Protein AF-A0AA90U290-F1 (afdb_monomer)

Radius of gyration: 16.13 Å; Cα contacts (8 Å, |Δi|>4): 49; chains: 1; bounding box: 31×26×56 Å

Nearest PDB structures (foldseek):
  7bgn-assembly2_C  TM=5.863E-01  e=1.267E-01  Medicago truncatula
  7bgn-assembly3_E  TM=5.935E-01  e=1.690E-01  Medicago truncatula
  7bgn-assembly1_B  TM=5.052E-01  e=2.128E-01  Medicago truncatula
  7bgn-assembly1_A  TM=4.913E-01  e=2.128E-01  Medicago truncatula
  7bgn-assembly2_D  TM=5.016E-01  e=3.185E-01  Medicago truncatula

Mean predicted aligned error: 5.63 Å

Structure (mmCIF, N/CA/C/O backbone):
data_AF-A0AA90U290-F1
#
_entry.id   AF-A0AA90U290-F1
#
loop_
_atom_site.group_PDB
_atom_site.id
_atom_site.type_symbol
_atom_site.label_atom_id
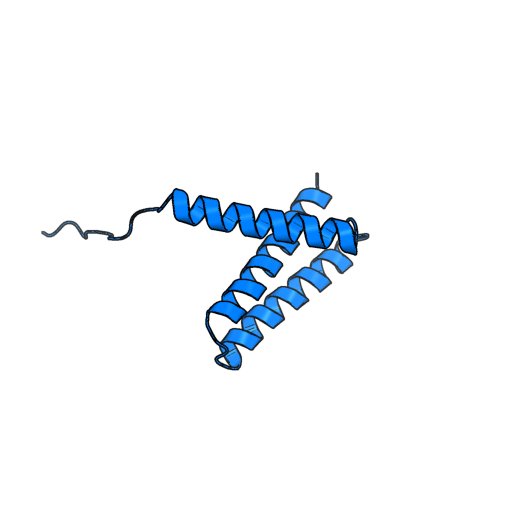_atom_site.label_alt_id
_atom_site.label_comp_id
_atom_site.label_asym_id
_atom_site.label_entity_id
_atom_site.label_seq_id
_atom_site.pdbx_PDB_ins_code
_atom_site.Cartn_x
_atom_site.Cartn_y
_atom_site.Cartn_z
_atom_site.occupancy
_atom_site.B_iso_or_equiv
_atom_site.auth_seq_id
_atom_site.auth_comp_id
_atom_site.a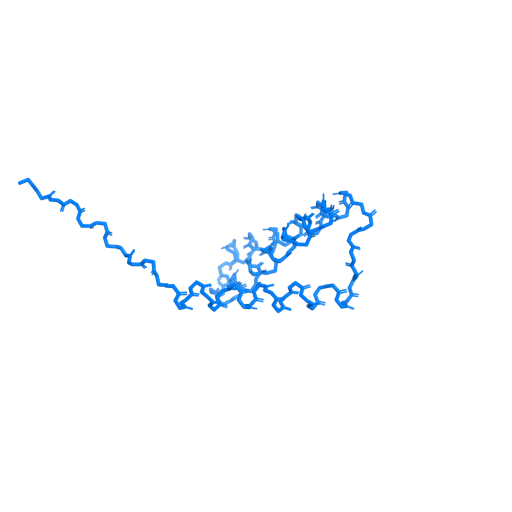uth_asym_id
_atom_site.auth_atom_id
_atom_site.pdbx_PDB_model_num
ATOM 1 N N . MET A 1 1 ? -16.427 0.559 -40.683 1.00 41.31 1 MET A N 1
ATOM 2 C CA . MET A 1 1 ? -16.438 1.289 -39.400 1.00 41.31 1 MET A CA 1
ATOM 3 C C . MET A 1 1 ? -16.026 0.277 -38.347 1.00 41.31 1 MET A C 1
ATOM 5 O O . MET A 1 1 ? -16.836 -0.565 -37.988 1.00 41.31 1 MET A O 1
ATOM 9 N N . SER A 1 2 ? -14.726 0.202 -38.047 1.00 44.66 2 SER A N 1
ATOM 10 C CA . SER A 1 2 ? -14.174 -0.854 -37.195 1.00 44.66 2 SER A CA 1
ATOM 11 C C . SER A 1 2 ? -14.638 -0.644 -35.762 1.00 44.66 2 SER A C 1
ATOM 13 O O . SER A 1 2 ? -14.459 0.437 -35.202 1.00 44.66 2 SER A O 1
ATOM 15 N N . VAL A 1 3 ? -15.226 -1.689 -35.187 1.00 48.09 3 VAL A N 1
ATOM 16 C CA . VAL A 1 3 ? -15.351 -1.837 -33.741 1.00 48.09 3 VAL A CA 1
ATOM 17 C C . VAL A 1 3 ? -13.931 -1.732 -33.190 1.00 48.09 3 VAL A C 1
ATOM 19 O O . VAL A 1 3 ? -13.042 -2.448 -33.648 1.00 48.09 3 VAL A O 1
ATOM 22 N N . ILE A 1 4 ? -13.696 -0.767 -32.307 1.00 51.94 4 ILE A N 1
ATOM 23 C CA . ILE A 1 4 ? -12.447 -0.682 -31.557 1.00 51.94 4 ILE A CA 1
ATOM 24 C C . ILE A 1 4 ? -12.424 -1.933 -30.682 1.00 51.94 4 ILE A C 1
ATOM 26 O O . ILE A 1 4 ? -13.192 -2.038 -29.730 1.00 51.94 4 ILE A O 1
ATOM 30 N N . ASP A 1 5 ? -11.600 -2.900 -31.070 1.00 50.69 5 ASP A N 1
ATOM 31 C CA . ASP A 1 5 ? -11.226 -4.027 -30.233 1.00 50.69 5 ASP A CA 1
ATOM 32 C C . ASP A 1 5 ? -10.412 -3.464 -29.063 1.00 50.69 5 ASP A C 1
ATOM 34 O O . ASP A 1 5 ? -9.229 -3.141 -29.193 1.00 50.69 5 ASP A O 1
ATOM 38 N N . LEU A 1 6 ? -11.089 -3.228 -27.937 1.00 46.47 6 LEU A N 1
ATOM 39 C CA . LEU A 1 6 ? -10.466 -2.905 -26.658 1.00 46.47 6 LEU A CA 1
ATOM 40 C C . LEU A 1 6 ? -9.825 -4.187 -26.116 1.00 46.47 6 LEU A C 1
ATOM 42 O O . LEU A 1 6 ? -10.305 -4.789 -25.158 1.00 46.47 6 LEU A O 1
ATOM 46 N N . GLY A 1 7 ? -8.745 -4.621 -26.759 1.00 51.22 7 GLY A N 1
ATOM 47 C CA . GLY A 1 7 ? -7.935 -5.729 -26.286 1.00 51.22 7 GLY A CA 1
ATOM 48 C C . GLY A 1 7 ? -7.303 -5.395 -24.934 1.00 51.22 7 GLY A C 1
ATOM 49 O O . GLY A 1 7 ? -6.336 -4.643 -24.859 1.00 51.22 7 GLY A O 1
ATOM 50 N N . SER A 1 8 ? -7.847 -5.951 -23.853 1.00 58.59 8 SER A N 1
ATOM 51 C CA . SER A 1 8 ? -7.124 -6.903 -22.995 1.00 58.59 8 SER A CA 1
ATOM 52 C C . SER A 1 8 ? -8.075 -7.478 -21.943 1.00 58.59 8 SER A C 1
ATOM 54 O O . SER A 1 8 ? -8.773 -6.756 -21.234 1.00 58.59 8 SER A O 1
ATOM 56 N N . GLU A 1 9 ? -8.136 -8.804 -21.898 1.00 64.94 9 GLU A N 1
ATOM 57 C CA . GLU A 1 9 ? -8.989 -9.586 -21.011 1.00 64.94 9 GLU A CA 1
ATOM 58 C C . GLU A 1 9 ? -8.678 -9.293 -19.537 1.00 64.94 9 GLU A C 1
ATOM 60 O O . GLU A 1 9 ? -7.519 -9.246 -19.118 1.00 64.94 9 GLU A O 1
ATOM 65 N N . PHE A 1 10 ? -9.727 -9.137 -18.730 1.00 69.06 10 PHE A N 1
ATOM 66 C CA . PHE A 1 10 ? -9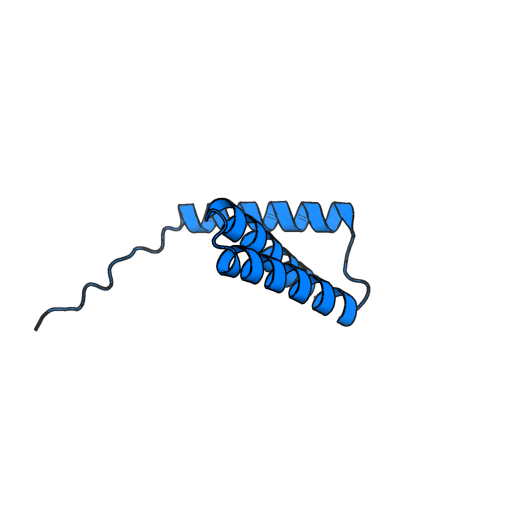.613 -9.278 -17.285 1.00 69.06 10 PHE A CA 1
ATOM 67 C C . PHE A 1 10 ? -9.184 -10.719 -16.989 1.00 69.06 10 PHE A C 1
ATOM 69 O O . PHE A 1 10 ? -9.996 -11.642 -17.021 1.00 69.06 10 PHE A O 1
ATOM 76 N N . ASP A 1 11 ? -7.895 -10.912 -16.739 1.00 82.44 11 ASP A N 1
ATOM 77 C CA . ASP A 1 11 ? -7.353 -12.197 -16.318 1.00 82.44 11 ASP A CA 1
ATOM 78 C C . ASP A 1 11 ? -7.680 -12.405 -14.833 1.00 82.44 11 ASP A C 1
ATOM 80 O O . ASP A 1 11 ? -6.999 -11.898 -13.934 1.00 82.44 11 ASP A O 1
ATOM 84 N N . ALA A 1 12 ? -8.773 -13.126 -14.583 1.00 81.62 12 ALA A N 1
ATOM 85 C CA . ALA A 1 12 ? -9.258 -13.413 -13.240 1.00 81.62 12 ALA A CA 1
ATOM 86 C C . ALA A 1 12 ? -8.226 -14.173 -12.389 1.00 81.62 12 ALA A C 1
ATOM 88 O O . ALA A 1 12 ? -8.159 -13.951 -11.178 1.00 81.62 12 ALA A O 1
ATOM 89 N N . ASP A 1 13 ? -7.392 -15.017 -13.001 1.00 86.06 13 ASP A N 1
ATOM 90 C CA . ASP A 1 13 ? -6.374 -15.790 -12.289 1.00 86.06 13 ASP A CA 1
ATOM 91 C C . ASP A 1 13 ? -5.227 -14.890 -11.829 1.00 86.06 13 ASP A C 1
ATOM 93 O O . ASP A 1 13 ? -4.792 -14.965 -10.671 1.00 86.06 13 ASP A O 1
ATOM 97 N N . LYS A 1 14 ? -4.788 -13.977 -12.702 1.00 85.94 14 LYS A N 1
ATOM 98 C CA . LYS A 1 14 ? -3.785 -12.955 -12.376 1.00 85.94 14 LYS A CA 1
ATOM 99 C C . LYS A 1 14 ? -4.293 -11.971 -11.327 1.00 85.94 14 LYS A C 1
ATOM 101 O O . LYS A 1 14 ? -3.573 -11.624 -10.393 1.00 85.94 14 LYS A O 1
ATOM 106 N N . VAL A 1 15 ? -5.546 -11.538 -11.428 1.00 89.44 15 VAL A N 1
ATOM 107 C CA . VAL A 1 15 ? -6.160 -10.686 -10.399 1.00 89.44 15 VAL A CA 1
ATOM 108 C C . VAL A 1 15 ? -6.266 -11.441 -9.073 1.00 89.44 15 VAL A C 1
ATOM 110 O O . VAL A 1 15 ? -5.917 -10.904 -8.020 1.00 89.44 15 VAL A O 1
ATOM 113 N N . GLY A 1 16 ? -6.646 -12.718 -9.114 1.00 91.94 16 GLY A N 1
ATOM 114 C CA . GLY A 1 16 ? -6.667 -13.589 -7.945 1.00 91.94 16 GLY A CA 1
ATOM 115 C C . GLY A 1 16 ? -5.294 -13.742 -7.285 1.00 91.94 16 GLY A C 1
ATOM 116 O O . GLY A 1 16 ? -5.212 -13.770 -6.056 1.00 91.94 16 GLY A O 1
ATOM 117 N N . SER A 1 17 ? -4.202 -13.812 -8.058 1.00 94.50 17 SER A N 1
ATOM 118 C CA . SER A 1 17 ? -2.849 -13.859 -7.487 1.00 94.50 17 SER A CA 1
ATOM 119 C C . SER A 1 17 ? -2.464 -12.554 -6.798 1.00 94.50 17 SER A C 1
ATOM 121 O O . SER A 1 17 ? -1.910 -12.603 -5.704 1.00 94.50 17 SER A O 1
ATOM 123 N N . ILE A 1 18 ? -2.820 -11.405 -7.379 1.00 95.75 18 ILE A N 1
ATOM 124 C CA . ILE A 1 18 ? -2.579 -10.088 -6.772 1.00 95.75 18 ILE A CA 1
ATOM 125 C C . ILE A 1 18 ? -3.290 -9.984 -5.418 1.00 95.75 18 ILE A C 1
ATOM 127 O O . ILE A 1 18 ? -2.661 -9.625 -4.426 1.00 95.75 18 ILE A O 1
ATOM 131 N N . PHE A 1 19 ? -4.567 -10.371 -5.337 1.00 96.81 19 PHE A N 1
ATOM 132 C CA . PHE A 1 19 ? -5.296 -10.354 -4.064 1.00 9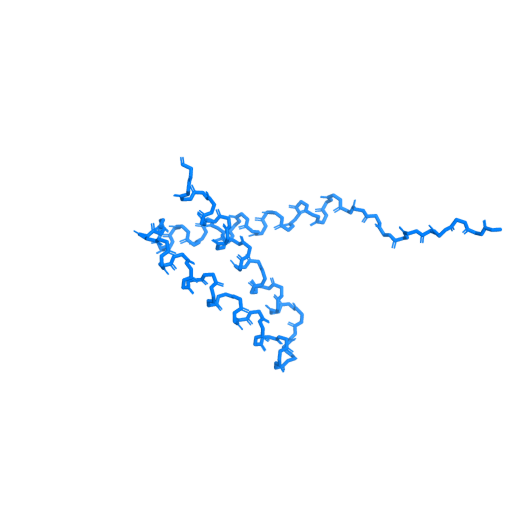6.81 19 PHE A CA 1
ATOM 133 C C . PHE A 1 19 ? -4.660 -11.254 -3.000 1.00 96.81 19 PHE A C 1
ATOM 135 O O . PHE A 1 19 ?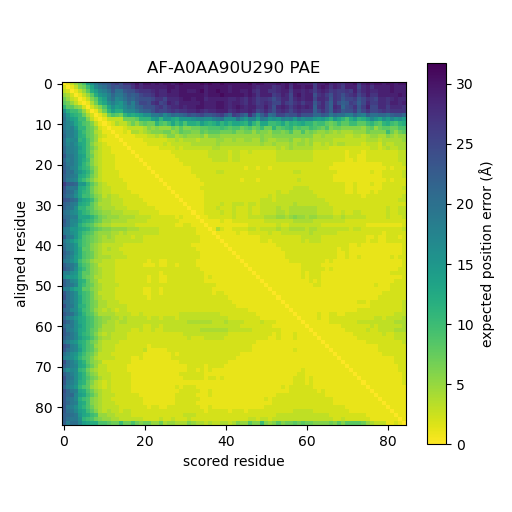 -4.618 -10.871 -1.830 1.00 96.81 19 PHE A O 1
ATOM 142 N N . ARG A 1 20 ? -4.145 -12.433 -3.378 1.00 97.75 20 ARG A N 1
ATOM 143 C CA . ARG A 1 20 ? -3.440 -13.317 -2.435 1.00 97.75 20 ARG A CA 1
ATOM 144 C C . ARG A 1 20 ? -2.197 -12.650 -1.861 1.00 97.75 20 ARG A C 1
ATOM 146 O O . ARG A 1 20 ? -1.994 -12.713 -0.655 1.00 97.75 20 ARG A O 1
ATOM 153 N N . GLU A 1 21 ? -1.407 -11.992 -2.699 1.00 98.12 21 GLU A N 1
ATOM 154 C CA . GLU A 1 21 ? -0.202 -11.292 -2.254 1.00 98.12 21 GLU A CA 1
ATOM 155 C C . GLU A 1 21 ? -0.526 -10.118 -1.331 1.00 98.12 21 GLU A C 1
ATOM 157 O O . GLU A 1 21 ? 0.058 -10.018 -0.256 1.00 98.12 21 GLU A O 1
ATOM 162 N N . VAL A 1 22 ? -1.513 -9.291 -1.690 1.00 98.44 22 VAL A N 1
ATOM 163 C CA . VAL A 1 22 ? -1.980 -8.191 -0.831 1.00 98.44 22 VAL A CA 1
ATOM 164 C C . VAL A 1 22 ? -2.503 -8.725 0.505 1.00 98.44 22 VAL A C 1
ATOM 166 O O . VAL A 1 22 ? -2.206 -8.164 1.554 1.00 98.44 22 VAL A O 1
ATOM 169 N N . THR A 1 23 ? -3.228 -9.847 0.500 1.00 98.06 23 THR A N 1
ATOM 170 C CA . THR A 1 23 ? -3.716 -10.486 1.734 1.00 98.06 23 THR A CA 1
ATOM 171 C C . THR A 1 23 ? -2.563 -11.010 2.596 1.00 98.06 23 THR A C 1
ATOM 173 O O . THR A 1 23 ? -2.595 -10.878 3.820 1.00 98.06 23 THR A O 1
ATOM 176 N N . SER A 1 24 ? -1.535 -11.603 1.981 1.00 98.38 24 SER A N 1
ATOM 177 C CA . SER A 1 24 ? -0.328 -12.041 2.690 1.00 98.38 24 SER A CA 1
ATOM 178 C C . SER A 1 24 ? 0.425 -10.866 3.309 1.00 98.38 24 SER A C 1
ATOM 180 O O . SER A 1 24 ? 0.855 -10.964 4.457 1.00 98.38 24 SER A O 1
ATOM 182 N N . GLU A 1 25 ? 0.542 -9.758 2.579 1.00 98.44 25 GLU A N 1
ATOM 183 C CA . GLU A 1 25 ? 1.180 -8.537 3.061 1.00 98.44 25 GLU A CA 1
ATOM 184 C C . GLU A 1 25 ? 0.408 -7.912 4.225 1.00 98.44 25 GLU A C 1
ATOM 186 O O . GLU A 1 25 ? 0.977 -7.642 5.280 1.00 98.44 25 GLU A O 1
ATOM 191 N N . LEU A 1 26 ? -0.914 -7.799 4.086 1.00 97.88 26 LEU A N 1
ATOM 192 C CA . LEU A 1 26 ? -1.807 -7.327 5.139 1.00 97.88 26 LEU A CA 1
ATOM 193 C C . LEU A 1 26 ? -1.655 -8.152 6.421 1.00 97.88 26 LEU A C 1
ATOM 195 O O . LEU A 1 26 ? -1.509 -7.598 7.510 1.00 97.88 26 LEU A O 1
ATOM 199 N N . LYS A 1 27 ? -1.649 -9.485 6.296 1.00 98.12 27 LYS A N 1
ATOM 200 C CA . LYS A 1 27 ? -1.452 -10.392 7.431 1.00 98.12 27 LYS A CA 1
ATOM 201 C C . LYS A 1 27 ? -0.098 -10.153 8.104 1.00 98.12 27 LYS A C 1
ATOM 203 O O . LYS A 1 27 ? -0.047 -10.040 9.325 1.00 98.12 27 LYS A O 1
ATOM 208 N N . ARG A 1 28 ? 0.978 -10.036 7.319 1.00 98.06 28 ARG A N 1
ATOM 209 C CA . ARG A 1 28 ? 2.331 -9.751 7.819 1.00 98.06 28 ARG A CA 1
ATOM 210 C C . ARG A 1 28 ? 2.382 -8.419 8.574 1.00 98.06 28 ARG A C 1
ATOM 212 O O . ARG A 1 28 ? 2.974 -8.355 9.650 1.00 98.06 28 ARG A O 1
ATOM 219 N N . ALA A 1 29 ? 1.761 -7.372 8.033 1.00 95.69 29 ALA A N 1
ATOM 220 C CA . ALA A 1 29 ? 1.693 -6.057 8.663 1.00 95.69 29 ALA A CA 1
ATOM 221 C C . ALA A 1 29 ? 0.928 -6.107 9.996 1.00 95.69 29 ALA A C 1
ATOM 223 O O . ALA A 1 29 ? 1.440 -5.622 11.006 1.00 95.69 29 ALA A O 1
ATOM 224 N N . TYR A 1 30 ? -0.231 -6.774 10.038 1.00 95.19 30 TYR A N 1
ATOM 225 C CA . TYR A 1 30 ? -1.002 -6.964 11.273 1.00 95.19 30 TYR A CA 1
ATOM 226 C C . TYR A 1 30 ? -0.241 -7.775 12.327 1.00 95.19 30 TYR A C 1
ATOM 228 O O . TYR A 1 30 ? -0.253 -7.406 13.499 1.00 95.19 30 TYR A O 1
ATOM 236 N N . GLU A 1 31 ? 0.444 -8.853 11.937 1.00 97.19 31 GLU A N 1
ATOM 237 C CA . GLU A 1 31 ? 1.263 -9.656 12.857 1.00 97.19 31 GLU A CA 1
ATOM 238 C C . GLU A 1 31 ? 2.428 -8.849 13.446 1.00 97.19 31 GLU A C 1
ATOM 240 O O . GLU A 1 31 ? 2.803 -9.055 14.600 1.00 97.19 31 GLU A O 1
ATOM 245 N N . LYS A 1 32 ? 2.995 -7.922 12.666 1.00 96.81 32 LYS A N 1
ATOM 246 C CA . LYS A 1 32 ? 4.152 -7.122 13.075 1.00 96.81 32 LYS A CA 1
ATOM 247 C C . LYS A 1 32 ? 3.778 -5.882 13.889 1.00 96.81 32 LYS A C 1
ATOM 249 O O . LYS A 1 32 ? 4.490 -5.549 14.836 1.00 96.81 32 LYS A O 1
ATOM 254 N N . TYR A 1 33 ? 2.705 -5.188 13.518 1.00 95.75 33 TYR A N 1
ATOM 255 C CA . TYR A 1 33 ? 2.388 -3.854 14.040 1.00 95.75 33 TYR A CA 1
ATOM 256 C C . TYR A 1 33 ? 1.032 -3.764 14.752 1.00 95.75 33 TYR A C 1
ATOM 258 O O . TYR A 1 33 ? 0.855 -2.880 15.593 1.00 95.75 33 TYR A O 1
ATOM 266 N N . GLY A 1 34 ? 0.109 -4.693 14.488 1.00 95.38 34 GLY A N 1
ATOM 267 C CA . GLY A 1 34 ? -1.277 -4.622 14.954 1.00 95.38 34 GLY A CA 1
ATOM 268 C C . GLY A 1 34 ? -2.133 -3.624 14.156 1.00 95.38 34 GLY A C 1
ATOM 269 O O . GLY A 1 34 ? -1.694 -3.143 13.112 1.00 95.38 34 GLY A O 1
ATOM 270 N N . PRO A 1 35 ? -3.365 -3.332 14.620 1.00 96.44 35 PRO A N 1
ATOM 271 C CA . PRO A 1 35 ? -4.208 -2.291 14.030 1.00 96.44 35 PRO A CA 1
ATOM 272 C C . PRO A 1 35 ? -3.600 -0.900 14.232 1.00 96.44 35 PRO A C 1
ATOM 274 O O . PRO A 1 35 ? -2.850 -0.664 15.188 1.00 96.44 35 PRO A O 1
ATOM 277 N N . PHE A 1 36 ? -3.980 0.048 13.379 1.00 98.00 36 PHE A N 1
ATOM 278 C CA . PHE A 1 36 ? -3.633 1.447 13.566 1.00 98.00 36 PHE A CA 1
ATOM 279 C C . PHE A 1 36 ? -4.269 1.985 14.852 1.00 98.00 36 PHE A C 1
ATOM 281 O O . PHE A 1 36 ? -5.444 1.778 15.156 1.00 98.00 36 PHE A O 1
ATOM 288 N N . ARG A 1 37 ? -3.497 2.753 15.618 1.00 97.19 37 ARG A N 1
ATOM 289 C CA . ARG A 1 37 ? -3.940 3.418 16.851 1.00 97.19 37 ARG A CA 1
ATOM 290 C C . ARG A 1 37 ? -4.702 4.704 16.558 1.00 97.19 37 ARG A C 1
ATOM 292 O O . ARG A 1 37 ? -5.400 5.219 17.430 1.00 97.19 37 ARG A O 1
ATOM 299 N N . SER A 1 38 ? -4.533 5.279 15.364 1.00 97.81 38 SER A N 1
ATOM 300 C CA . SER A 1 38 ? -5.231 6.497 14.952 1.00 97.81 38 SER A CA 1
ATOM 301 C C . SER A 1 38 ? -5.284 6.678 13.433 1.00 97.81 38 SER A C 1
ATOM 303 O O . SER A 1 38 ? -4.456 6.155 12.692 1.00 97.81 38 SER A O 1
ATOM 305 N N . LYS A 1 39 ? -6.198 7.542 12.974 1.00 98.31 39 LYS A N 1
ATOM 306 C CA . LYS A 1 39 ? -6.280 7.963 11.564 1.00 98.31 39 LYS A CA 1
ATOM 307 C C . LYS A 1 39 ? -5.012 8.679 11.074 1.00 98.31 39 LYS A C 1
ATOM 309 O O . LYS A 1 39 ? -4.698 8.603 9.894 1.00 98.31 39 LYS A O 1
ATOM 314 N N . HIS A 1 40 ? -4.289 9.365 11.965 1.00 98.44 40 HIS A N 1
ATOM 315 C CA . HIS A 1 40 ? -3.027 10.030 11.619 1.00 98.44 40 HIS A CA 1
ATOM 316 C C . HIS A 1 40 ? -1.893 9.020 11.411 1.00 98.44 40 HIS A C 1
ATOM 318 O O . HIS A 1 40 ? -1.085 9.209 10.509 1.00 98.44 40 HIS A O 1
ATOM 324 N N . GLU A 1 41 ? -1.855 7.946 12.206 1.00 98.38 41 GLU A N 1
ATOM 325 C CA . GLU A 1 41 ? -0.910 6.837 12.007 1.00 98.38 41 GLU A CA 1
ATOM 326 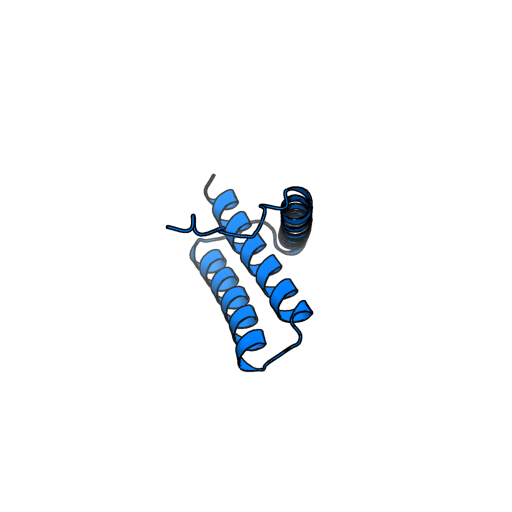C C . GLU A 1 41 ? -1.189 6.133 10.678 1.00 98.38 41 GLU A C 1
ATOM 328 O O . GLU A 1 41 ? -0.276 5.994 9.872 1.00 98.38 41 GLU A O 1
ATOM 333 N N . ALA A 1 42 ? -2.456 5.805 10.399 1.00 98.38 42 ALA A N 1
ATOM 334 C CA . ALA A 1 42 ? -2.854 5.221 9.120 1.00 98.38 42 ALA A CA 1
ATOM 335 C C . ALA A 1 42 ? -2.460 6.114 7.929 1.00 98.38 42 ALA A C 1
ATOM 337 O O . ALA A 1 42 ? -1.853 5.640 6.974 1.00 98.38 42 ALA A O 1
ATOM 338 N N . TYR A 1 43 ? -2.745 7.421 8.002 1.00 98.62 43 TYR A N 1
ATOM 339 C CA . TYR A 1 43 ? -2.326 8.380 6.976 1.00 98.62 43 TYR A CA 1
ATOM 340 C C . TYR A 1 43 ? -0.804 8.410 6.795 1.00 98.62 43 TYR A C 1
ATOM 342 O O . TYR A 1 43 ? -0.334 8.421 5.662 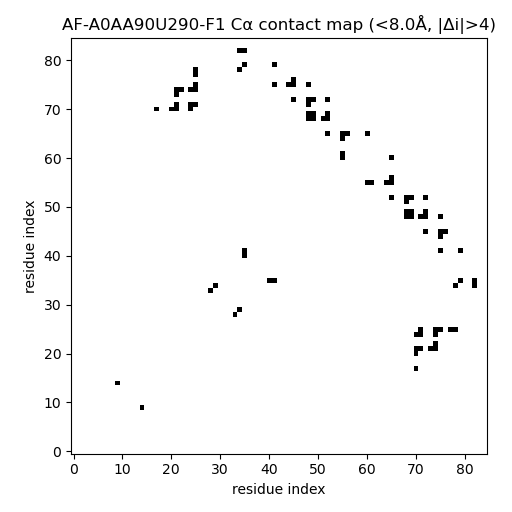1.00 98.62 43 TYR A O 1
ATOM 350 N N . GLY A 1 44 ? -0.041 8.416 7.893 1.00 98.62 44 GLY A N 1
ATOM 351 C CA . GLY A 1 44 ? 1.420 8.422 7.855 1.00 98.62 44 GLY A CA 1
ATOM 352 C C . GLY A 1 44 ? 1.986 7.201 7.137 1.00 98.62 44 GLY A C 1
ATOM 353 O O . GLY A 1 44 ? 2.795 7.367 6.232 1.00 98.62 44 GLY A O 1
ATOM 354 N N . VAL A 1 45 ? 1.498 6.005 7.478 1.00 98.50 45 VAL A N 1
ATOM 355 C CA . VAL A 1 45 ? 1.932 4.751 6.844 1.00 98.50 45 VAL A CA 1
ATOM 356 C C . VAL A 1 45 ? 1.528 4.709 5.370 1.00 98.50 45 VAL A C 1
ATOM 358 O O . VAL A 1 45 ? 2.358 4.428 4.518 1.00 98.50 45 VAL A O 1
ATOM 361 N N . ILE A 1 46 ? 0.288 5.070 5.024 1.00 98.75 46 ILE A N 1
ATOM 362 C CA . ILE A 1 46 ? -0.143 5.112 3.613 1.00 98.75 46 ILE A CA 1
ATOM 363 C C . ILE A 1 46 ? 0.708 6.103 2.804 1.00 98.75 46 ILE A C 1
ATOM 365 O O . ILE A 1 46 ? 1.046 5.835 1.652 1.00 98.75 46 ILE A O 1
ATOM 369 N N . LEU A 1 47 ? 1.045 7.255 3.390 1.00 98.81 47 LEU A N 1
ATOM 370 C CA . LEU A 1 47 ? 1.892 8.252 2.744 1.00 98.81 47 LEU A CA 1
ATOM 371 C C . LEU A 1 47 ? 3.332 7.752 2.564 1.00 98.81 47 LEU A C 1
ATOM 373 O O . LEU A 1 47 ? 3.933 8.039 1.533 1.00 98.81 47 LEU A O 1
ATOM 377 N N . GLU A 1 48 ? 3.879 7.029 3.540 1.00 98.75 48 GLU A N 1
ATOM 378 C CA . GLU A 1 48 ? 5.193 6.383 3.450 1.00 98.75 48 GLU A CA 1
ATOM 379 C C . GLU A 1 48 ? 5.234 5.403 2.273 1.00 98.75 48 GLU A C 1
ATOM 381 O O . GLU A 1 48 ? 6.006 5.619 1.342 1.00 98.75 48 GLU A O 1
ATOM 386 N N . GLU A 1 49 ? 4.314 4.439 2.228 1.00 98.69 49 GLU A N 1
ATOM 387 C CA . GLU A 1 49 ? 4.234 3.439 1.151 1.00 98.69 49 GLU A CA 1
ATOM 388 C C . GLU A 1 49 ? 4.023 4.084 -0.233 1.00 98.69 49 GLU A C 1
ATOM 390 O O . GLU A 1 49 ? 4.597 3.669 -1.242 1.00 98.69 49 GLU A O 1
ATOM 395 N N . LEU A 1 50 ? 3.221 5.153 -0.308 1.00 98.88 50 LEU A N 1
ATOM 396 C CA . LEU A 1 50 ? 3.035 5.912 -1.546 1.00 98.88 50 LEU A CA 1
ATOM 397 C C . LEU A 1 50 ? 4.329 6.601 -2.001 1.00 98.88 50 LEU A C 1
ATOM 399 O O . LEU A 1 50 ? 4.615 6.638 -3.202 1.00 98.88 50 LEU A O 1
ATOM 403 N N . ASN A 1 51 ? 5.103 7.152 -1.065 1.00 98.88 51 ASN A N 1
ATOM 404 C CA . ASN A 1 51 ? 6.400 7.743 -1.376 1.00 98.88 51 ASN A CA 1
ATOM 405 C C . ASN A 1 51 ? 7.400 6.675 -1.824 1.00 98.88 51 ASN A C 1
ATOM 407 O O . ASN A 1 51 ? 8.139 6.935 -2.767 1.00 98.88 51 ASN A O 1
ATOM 411 N N . GLU A 1 52 ? 7.382 5.474 -1.241 1.00 98.81 52 GLU A N 1
ATOM 412 C CA . GLU A 1 52 ? 8.234 4.367 -1.687 1.00 98.81 52 GLU A CA 1
ATOM 413 C C . GLU A 1 52 ? 7.901 3.943 -3.123 1.00 98.81 52 GLU A C 1
ATOM 415 O O . GLU A 1 52 ? 8.795 3.861 -3.969 1.00 98.81 52 GLU A O 1
ATOM 420 N N . VAL A 1 53 ? 6.614 3.797 -3.469 1.00 98.81 53 VAL A N 1
ATOM 421 C CA . VAL A 1 53 ? 6.195 3.582 -4.867 1.00 98.81 53 VAL A CA 1
ATOM 422 C C . VAL A 1 53 ? 6.735 4.694 -5.768 1.00 98.81 53 VAL A C 1
ATOM 424 O O . VAL A 1 53 ? 7.325 4.414 -6.816 1.00 98.81 53 VAL A O 1
ATOM 427 N N . TRP A 1 54 ? 6.562 5.955 -5.371 1.00 98.75 54 TRP A N 1
ATOM 428 C CA . TRP A 1 54 ? 7.045 7.094 -6.148 1.00 98.75 54 TRP A CA 1
ATOM 429 C C . TRP A 1 54 ? 8.566 7.085 -6.325 1.00 98.75 54 TRP A C 1
ATOM 431 O O . TRP A 1 54 ? 9.055 7.329 -7.431 1.00 98.75 54 TRP A O 1
ATOM 441 N N . ASP A 1 55 ? 9.315 6.764 -5.277 1.00 98.75 55 ASP A N 1
ATOM 442 C CA . ASP A 1 55 ? 10.769 6.705 -5.311 1.00 98.75 55 ASP A CA 1
ATOM 443 C C . ASP A 1 55 ? 11.249 5.605 -6.260 1.00 98.75 55 ASP A C 1
ATOM 445 O O . ASP A 1 55 ? 12.123 5.870 -7.088 1.00 98.75 55 ASP A O 1
ATOM 449 N N . THR A 1 56 ? 10.619 4.422 -6.266 1.00 98.75 56 THR A N 1
ATOM 450 C CA . THR A 1 56 ? 10.980 3.370 -7.236 1.00 98.75 56 THR A CA 1
ATOM 451 C C . THR A 1 56 ? 10.820 3.837 -8.688 1.00 98.75 56 THR A C 1
ATOM 453 O O . THR A 1 56 ? 11.690 3.586 -9.523 1.00 98.75 56 THR A O 1
ATOM 456 N N . ILE A 1 57 ? 9.763 4.598 -8.990 1.00 98.62 57 ILE A N 1
ATOM 457 C CA . ILE A 1 57 ? 9.520 5.171 -10.323 1.00 98.62 57 ILE A CA 1
ATOM 458 C C . ILE A 1 57 ? 10.558 6.254 -10.635 1.00 98.62 57 ILE A C 1
ATOM 460 O O . ILE A 1 57 ? 11.162 6.268 -11.712 1.00 98.62 57 ILE A O 1
ATOM 464 N N . ARG A 1 58 ? 10.782 7.169 -9.687 1.00 98.62 58 ARG A N 1
ATOM 465 C CA . ARG A 1 58 ? 11.694 8.308 -9.824 1.00 98.62 58 ARG A CA 1
ATOM 466 C C . ARG A 1 58 ? 13.135 7.862 -10.056 1.00 98.62 58 ARG A C 1
ATOM 468 O O . ARG A 1 58 ? 13.830 8.459 -10.882 1.00 98.62 58 ARG A O 1
ATOM 475 N N . PHE A 1 59 ? 13.575 6.831 -9.343 1.00 98.44 59 PHE A N 1
ATOM 476 C CA . PHE A 1 59 ? 14.925 6.281 -9.438 1.00 98.44 59 PHE A CA 1
ATOM 477 C C . PHE A 1 59 ? 15.068 5.196 -10.511 1.00 98.44 59 PHE A C 1
ATOM 479 O O . PHE A 1 59 ? 16.185 4.749 -10.762 1.00 98.44 59 PHE A O 1
ATOM 486 N N . LYS A 1 60 ? 13.982 4.858 -11.225 1.00 98.06 60 LYS A N 1
ATOM 487 C CA . LYS A 1 60 ? 13.955 3.827 -12.277 1.00 98.06 60 LYS A CA 1
ATOM 488 C C . LYS A 1 60 ? 14.434 2.469 -11.758 1.00 98.06 60 LYS A C 1
ATOM 490 O O . LYS A 1 60 ? 15.201 1.772 -12.425 1.00 98.06 60 LYS A O 1
ATOM 495 N N . GLU A 1 61 ? 13.987 2.127 -10.556 1.00 98.44 61 GLU A N 1
ATOM 496 C CA . GLU A 1 61 ? 14.192 0.808 -9.972 1.00 98.44 61 GLU A CA 1
ATOM 497 C C . GLU A 1 61 ? 13.511 -0.272 -10.836 1.00 98.44 61 GLU A C 1
ATOM 499 O O . GLU A 1 61 ? 12.609 0.032 -11.623 1.00 98.44 61 GLU A O 1
ATOM 504 N N . PRO A 1 62 ? 13.911 -1.550 -10.721 1.00 98.44 62 PRO A N 1
ATOM 505 C CA . PRO A 1 62 ? 13.262 -2.631 -11.456 1.00 98.44 62 PRO A CA 1
ATOM 506 C C . PRO A 1 62 ? 11.764 -2.737 -11.133 1.00 98.44 62 PRO A C 1
ATOM 508 O O . PRO A 1 62 ? 11.388 -2.663 -9.965 1.00 98.44 62 PRO A O 1
ATOM 511 N N . ASP A 1 63 ? 10.928 -3.067 -12.127 1.00 98.00 63 ASP A N 1
ATOM 512 C CA . ASP A 1 63 ? 9.466 -3.224 -11.974 1.00 98.00 63 ASP A CA 1
ATOM 513 C C . ASP A 1 63 ? 9.061 -4.127 -10.801 1.00 98.00 63 ASP A C 1
ATOM 515 O O . ASP A 1 63 ? 8.034 -3.909 -10.158 1.00 98.00 63 ASP A O 1
ATOM 519 N N . ARG A 1 64 ? 9.876 -5.147 -10.493 1.00 97.69 64 ARG A N 1
ATOM 520 C CA . ARG A 1 64 ? 9.656 -6.018 -9.333 1.00 97.69 64 ARG A CA 1
ATOM 521 C C . ARG A 1 64 ? 9.603 -5.215 -8.031 1.00 97.69 64 ARG A C 1
ATOM 523 O O . ARG A 1 64 ? 8.736 -5.492 -7.213 1.00 97.69 64 ARG A O 1
ATOM 530 N N . ARG A 1 65 ? 10.493 -4.233 -7.853 1.00 98.25 65 ARG A N 1
ATOM 531 C CA . ARG A 1 65 ? 10.533 -3.399 -6.650 1.00 98.25 65 ARG A CA 1
ATOM 532 C C . ARG A 1 65 ? 9.321 -2.478 -6.587 1.00 98.25 65 ARG A C 1
ATOM 534 O O . ARG A 1 65 ? 8.627 -2.485 -5.583 1.00 98.25 65 ARG A O 1
ATOM 541 N N . THR A 1 66 ? 8.991 -1.786 -7.679 1.00 98.44 66 THR A N 1
ATOM 542 C CA . THR A 1 66 ? 7.766 -0.968 -7.752 1.00 98.44 66 THR A CA 1
ATOM 543 C C . THR A 1 66 ? 6.513 -1.786 -7.443 1.00 98.44 66 THR A C 1
ATOM 545 O O . THR A 1 66 ? 5.616 -1.317 -6.747 1.00 98.44 66 THR A O 1
ATOM 548 N N . ARG A 1 67 ? 6.451 -3.034 -7.921 1.00 98.06 67 ARG A N 1
ATOM 549 C CA . ARG A 1 67 ? 5.350 -3.954 -7.625 1.00 98.06 67 ARG A CA 1
ATOM 550 C C . ARG A 1 67 ? 5.292 -4.345 -6.145 1.00 98.06 67 ARG A C 1
ATOM 552 O O . ARG A 1 67 ? 4.191 -4.442 -5.614 1.00 98.06 67 ARG A O 1
ATOM 559 N N . GLU A 1 68 ? 6.432 -4.582 -5.496 1.00 98.38 68 GLU A N 1
ATOM 560 C CA . GLU A 1 68 ? 6.502 -4.862 -4.053 1.00 98.38 68 GLU A CA 1
ATOM 561 C C . GLU A 1 68 ? 5.952 -3.690 -3.225 1.00 98.38 68 GLU A C 1
ATOM 563 O O . GLU A 1 68 ? 5.093 -3.916 -2.372 1.00 98.38 68 GLU A O 1
ATOM 568 N N . GLU A 1 69 ? 6.362 -2.449 -3.510 1.00 98.69 69 GLU A N 1
ATOM 569 C CA . GLU A 1 69 ? 5.848 -1.268 -2.788 1.00 98.69 69 GLU A CA 1
ATOM 570 C C . GLU A 1 69 ? 4.361 -1.033 -3.090 1.00 98.69 69 GLU A C 1
ATOM 572 O O . GLU A 1 69 ? 3.577 -0.707 -2.206 1.00 98.69 69 GLU A O 1
ATOM 577 N N . ALA A 1 70 ? 3.914 -1.273 -4.328 1.00 98.75 70 ALA A N 1
ATOM 578 C CA . ALA A 1 70 ? 2.501 -1.130 -4.680 1.00 98.75 70 ALA A CA 1
ATOM 579 C C . ALA A 1 70 ? 1.602 -2.139 -3.940 1.00 98.75 70 ALA A C 1
ATOM 581 O O . ALA A 1 70 ? 0.469 -1.812 -3.580 1.00 98.75 70 ALA A O 1
ATOM 582 N N . VAL A 1 71 ? 2.094 -3.361 -3.699 1.00 98.69 71 VAL A N 1
ATOM 583 C CA . VAL A 1 71 ? 1.393 -4.368 -2.883 1.00 98.69 71 VAL A CA 1
ATOM 584 C C . VAL A 1 71 ? 1.326 -3.932 -1.417 1.00 98.69 71 VAL A C 1
ATOM 586 O O . VAL A 1 71 ? 0.268 -4.077 -0.803 1.00 98.69 71 VAL A O 1
ATOM 589 N N . GLN A 1 72 ? 2.407 -3.364 -0.875 1.00 98.69 72 GLN A N 1
ATOM 590 C CA . GLN A 1 72 ? 2.442 -2.831 0.493 1.00 98.69 72 GLN A CA 1
ATOM 591 C C . GLN A 1 72 ? 1.495 -1.639 0.663 1.00 98.69 72 GLN A C 1
ATOM 593 O O . GLN A 1 72 ? 0.661 -1.649 1.570 1.00 98.69 72 GLN A O 1
ATOM 598 N N . LEU A 1 73 ? 1.488 -0.697 -0.284 1.00 98.81 73 LEU A N 1
ATOM 599 C CA . LEU A 1 73 ? 0.524 0.403 -0.327 1.00 98.81 73 LEU A CA 1
ATOM 600 C C . LEU A 1 73 ? -0.927 -0.103 -0.356 1.00 98.81 73 LEU A C 1
ATOM 602 O O . LEU A 1 73 ? -1.771 0.375 0.405 1.00 98.81 73 LEU A O 1
ATOM 606 N N . ALA A 1 74 ? -1.234 -1.088 -1.206 1.00 98.69 74 ALA A N 1
ATOM 607 C CA . ALA A 1 74 ? -2.570 -1.681 -1.260 1.00 98.69 74 ALA A CA 1
ATOM 608 C C . ALA A 1 74 ? -2.960 -2.334 0.077 1.00 98.69 74 ALA A C 1
ATOM 610 O O . ALA A 1 74 ? -4.086 -2.152 0.546 1.00 98.69 74 ALA A O 1
ATOM 611 N N . ALA A 1 75 ? -2.033 -3.052 0.717 1.00 98.62 75 ALA A N 1
ATOM 612 C CA . ALA A 1 75 ? -2.256 -3.646 2.028 1.00 98.62 75 ALA A CA 1
ATOM 613 C C . ALA A 1 75 ? -2.494 -2.580 3.111 1.00 98.62 75 ALA A C 1
ATOM 615 O O . ALA A 1 75 ? -3.442 -2.717 3.882 1.00 98.62 75 ALA A O 1
ATOM 616 N N . ALA A 1 76 ? -1.721 -1.490 3.132 1.00 98.50 76 ALA A N 1
ATOM 617 C CA . ALA A 1 76 ? -1.898 -0.388 4.080 1.00 98.50 76 ALA A CA 1
ATOM 618 C C . ALA A 1 76 ? -3.278 0.282 3.945 1.00 98.50 76 ALA A C 1
ATOM 620 O O . ALA A 1 76 ? -3.945 0.555 4.945 1.00 98.50 76 ALA A O 1
ATOM 621 N N . VAL A 1 77 ? -3.753 0.489 2.711 1.00 98.62 77 VAL A N 1
ATOM 622 C CA . VAL A 1 77 ? -5.095 1.037 2.457 1.00 98.62 77 VAL A CA 1
ATOM 623 C C . VAL A 1 77 ? -6.189 0.075 2.924 1.00 98.62 77 VAL A C 1
ATOM 625 O O . VAL A 1 77 ? -7.148 0.509 3.561 1.00 98.62 77 VAL A O 1
ATOM 628 N N . ILE A 1 78 ? -6.058 -1.229 2.656 1.00 98.31 78 ILE A N 1
ATOM 629 C CA . ILE A 1 78 ? -7.034 -2.226 3.125 1.00 98.31 78 ILE A CA 1
ATOM 630 C C . ILE A 1 78 ? -7.033 -2.325 4.654 1.00 98.31 78 ILE A C 1
ATOM 632 O O . ILE A 1 78 ? -8.111 -2.401 5.240 1.00 98.31 78 ILE A O 1
ATOM 636 N N . ALA A 1 79 ? -5.867 -2.274 5.306 1.00 97.75 79 ALA A N 1
ATOM 637 C CA . ALA A 1 79 ? -5.767 -2.224 6.766 1.00 97.75 79 ALA A CA 1
ATOM 638 C C . ALA A 1 79 ? -6.538 -1.026 7.328 1.00 97.75 79 ALA A C 1
ATOM 640 O O . ALA A 1 79 ? -7.339 -1.173 8.247 1.00 97.75 79 ALA A O 1
ATOM 64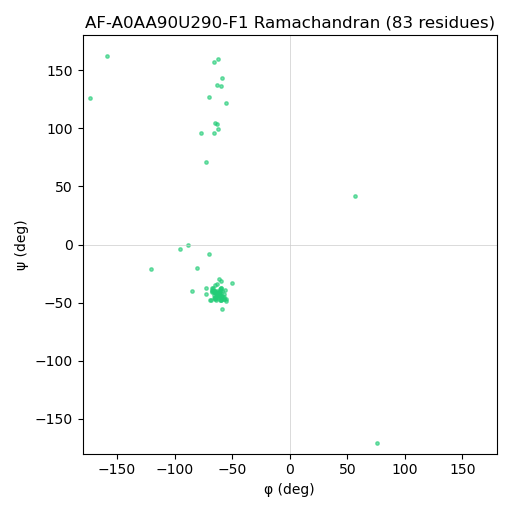1 N N . PHE A 1 80 ? -6.374 0.150 6.715 1.00 98.31 80 PHE A N 1
ATOM 642 C CA . PHE A 1 80 ? -7.103 1.341 7.135 1.00 98.31 80 PHE A CA 1
ATOM 643 C C . PHE A 1 80 ? -8.615 1.199 6.933 1.00 98.31 80 PHE A C 1
ATOM 645 O O . PHE A 1 80 ? -9.377 1.588 7.811 1.00 98.31 80 PHE A O 1
ATOM 652 N N . ILE A 1 81 ? -9.064 0.612 5.818 1.00 98.25 81 ILE A N 1
ATOM 653 C CA . ILE A 1 81 ? -10.488 0.312 5.598 1.00 98.25 81 ILE A CA 1
ATOM 654 C C . ILE A 1 81 ? -11.012 -0.643 6.677 1.00 98.25 81 ILE A C 1
ATOM 656 O O . ILE A 1 81 ? -12.097 -0.415 7.202 1.00 98.25 81 ILE A O 1
ATOM 660 N N . ASN A 1 82 ? -10.253 -1.687 7.017 1.00 95.62 82 ASN A N 1
ATOM 661 C CA . ASN A 1 82 ? -10.636 -2.654 8.041 1.00 95.62 82 ASN A CA 1
ATOM 662 C C . ASN A 1 82 ? -10.753 -2.011 9.432 1.00 95.62 82 ASN A C 1
ATOM 664 O O . ASN A 1 82 ? -11.701 -2.300 10.150 1.00 95.62 82 ASN A O 1
ATOM 668 N N . ASP A 1 83 ? -9.849 -1.097 9.787 1.00 95.00 83 ASP A N 1
ATOM 669 C CA . ASP A 1 83 ? -9.891 -0.372 11.065 1.00 95.00 83 ASP A CA 1
ATOM 670 C C . ASP A 1 83 ? -11.048 0.652 11.157 1.00 95.00 83 ASP A C 1
ATOM 672 O O . ASP A 1 83 ? -11.278 1.239 12.217 1.00 95.00 83 ASP A O 1
ATOM 676 N N . LEU A 1 84 ? -11.774 0.896 10.057 1.00 95.62 84 LEU A N 1
ATOM 677 C CA . LEU A 1 84 ? -12.981 1.731 10.018 1.00 95.62 84 LEU A CA 1
ATOM 678 C C . LEU A 1 84 ? -14.293 0.931 10.141 1.00 95.62 84 LEU A C 1
ATOM 680 O O . LEU A 1 84 ? -15.356 1.562 10.159 1.00 95.62 84 LEU A O 1
ATOM 684 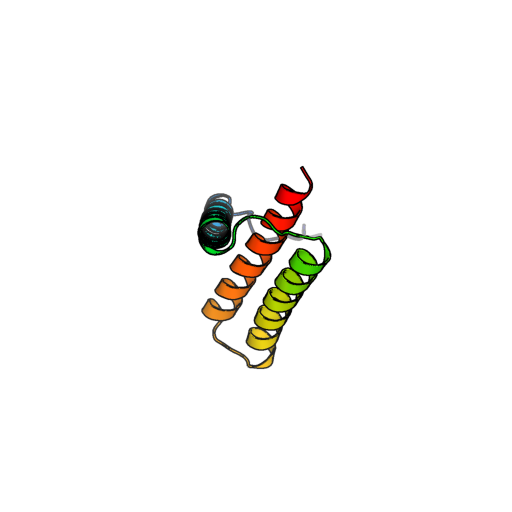N N . LEU A 1 85 ? -14.233 -0.406 10.187 1.00 91.56 85 LEU A N 1
ATOM 685 C CA . LEU A 1 85 ? -15.387 -1.296 10.395 1.00 91.56 85 LEU A CA 1
ATOM 686 C C . LEU A 1 85 ? -15.741 -1.422 11.883 1.00 91.56 85 LEU A C 1
ATOM 688 O O . LEU A 1 85 ? -16.960 -1.454 12.174 1.00 91.56 85 LEU A O 1
#

Foldseek 3Di:
DDDPPPDDDPPPVVVVVLVVLLVVLLVVCCVVPNADPDPVSLVVQLVVLVVQLVVCVVVVPDPVSNSVSVSNSSSSVVSVVVSVD

Sequence (85 aa):
MSVIDLGSEFDADKVGSIFREVTSELKRAYEKYGPFRSKHEAYGVILEELNEVWDTIRFKEPDRRTREEAVQLAAAVIAFINDLL

Solvent-accessible surface area (backbone atoms only — not comparable to full-atom values): 4854 Å² total; per-residue (Å²): 134,80,79,80,79,80,84,71,80,87,52,63,67,63,52,51,51,52,53,51,51,25,51,52,44,34,51,52,47,40,77,73,70,48,78,73,92,41,73,66,55,42,50,50,52,39,51,50,30,49,48,49,28,49,47,28,63,76,72,64,50,58,67,70,56,34,49,52,30,48,36,47,29,52,16,45,52,51,51,49,56,59,76,72,111

Secondary structure (DSSP, 8-state):
-----------HHHHHHHHHHHHHHHHHHHHHH-S-SSHHHHHHHHHHHHHHHHHHHHHT--HHHHHHHHHHHHHHHHHHHHTT-

pLDDT: mean 91.69, std 14.91, range [41.31, 98.88]